Protein AF-A0A127SW06-F1 (afdb_monomer_lite)

Secondary structure (DSSP, 8-state):
--HHHHHHHHHHHHHHHHHHHHHHTTSTTHHHHHHHHHHHHHHHHHHHHHH---SEEE-SSSEEEETTEEEE--HHHHHHHHHHHHHHHHHH------------

Structure (mmCIF, N/CA/C/O backbone):
data_AF-A0A127SW06-F1
#
_entry.id   AF-A0A127SW06-F1
#
loop_
_atom_site.group_PDB
_atom_site.id
_atom_site.type_symbol
_atom_site.label_atom_id
_atom_site.label_alt_id
_atom_site.label_comp_id
_atom_site.label_asym_id
_atom_site.label_entity_id
_atom_site.label_seq_id
_atom_site.pdbx_PDB_ins_code
_atom_site.Cartn_x
_atom_site.Cartn_y
_atom_site.Cartn_z
_atom_site.occupancy
_atom_site.B_iso_or_equiv
_atom_site.auth_seq_id
_atom_site.auth_comp_id
_atom_site.auth_asym_id
_atom_site.auth_atom_id
_atom_site.pdbx_PDB_model_num
ATOM 1 N N . MET A 1 1 ? -8.250 -9.815 -0.269 1.00 84.06 1 MET A N 1
ATOM 2 C CA . MET A 1 1 ? -8.322 -9.035 0.997 1.00 84.06 1 MET A CA 1
ATOM 3 C C . MET A 1 1 ? -9.513 -8.067 0.996 1.00 84.06 1 MET A C 1
ATOM 5 O O . MET A 1 1 ? -9.824 -7.551 -0.070 1.00 84.06 1 MET A O 1
ATOM 9 N N . ASN A 1 2 ? -10.180 -7.818 2.137 1.00 90.88 2 ASN A N 1
ATOM 10 C CA . ASN A 1 2 ? -11.318 -6.877 2.211 1.00 90.88 2 ASN A CA 1
ATOM 11 C C . ASN A 1 2 ? -10.878 -5.398 2.155 1.00 90.88 2 ASN A C 1
ATOM 13 O O . ASN A 1 2 ? -9.733 -5.075 2.473 1.00 90.88 2 ASN A O 1
ATOM 17 N N . ASP A 1 3 ? -11.799 -4.501 1.795 1.00 92.69 3 ASP A N 1
ATOM 18 C CA . ASP A 1 3 ? -11.533 -3.064 1.640 1.00 92.69 3 ASP A CA 1
ATOM 19 C C . ASP A 1 3 ? -10.949 -2.390 2.885 1.00 92.69 3 ASP A C 1
ATOM 21 O O . ASP A 1 3 ? -10.091 -1.519 2.778 1.00 92.69 3 ASP A O 1
ATOM 25 N N . THR A 1 4 ? -11.426 -2.760 4.073 1.00 93.19 4 THR A N 1
ATOM 26 C CA . THR A 1 4 ? -10.976 -2.169 5.339 1.00 93.19 4 THR A CA 1
ATOM 27 C C . THR A 1 4 ? -9.500 -2.458 5.577 1.00 93.19 4 THR A C 1
ATOM 29 O O . THR A 1 4 ? -8.738 -1.563 5.939 1.00 93.19 4 THR A O 1
ATOM 32 N N . TYR A 1 5 ? -9.075 -3.698 5.341 1.00 93.69 5 TYR A N 1
ATOM 33 C CA . TYR A 1 5 ? -7.675 -4.083 5.454 1.00 93.69 5 TYR A CA 1
ATOM 34 C C . TYR A 1 5 ? -6.854 -3.509 4.306 1.00 93.69 5 TYR A C 1
ATOM 36 O O . TYR A 1 5 ? -5.793 -2.953 4.577 1.00 93.69 5 TYR A O 1
ATOM 44 N N . LYS A 1 6 ? -7.371 -3.501 3.067 1.00 94.81 6 LYS A N 1
ATOM 45 C CA . LYS A 1 6 ? -6.736 -2.805 1.933 1.00 94.81 6 LYS A CA 1
ATOM 46 C C . LYS A 1 6 ? -6.471 -1.324 2.255 1.00 94.81 6 LYS A C 1
ATOM 48 O O . LYS A 1 6 ? -5.365 -0.850 2.012 1.00 94.81 6 LYS A O 1
ATOM 53 N N . PHE A 1 7 ? -7.408 -0.626 2.901 1.00 95.00 7 PHE A N 1
ATOM 54 C CA . PHE A 1 7 ? -7.245 0.768 3.342 1.00 95.00 7 PHE A CA 1
ATOM 55 C C . PHE A 1 7 ? -6.102 0.961 4.356 1.00 95.00 7 PHE A C 1
ATOM 57 O O . PHE A 1 7 ? -5.470 2.016 4.392 1.00 95.00 7 PHE A O 1
ATOM 64 N N . ILE A 1 8 ? -5.803 -0.058 5.166 1.00 94.81 8 ILE A N 1
ATOM 65 C CA . ILE A 1 8 ? -4.669 -0.053 6.101 1.00 94.81 8 ILE A CA 1
ATOM 66 C C . ILE A 1 8 ? -3.362 -0.378 5.375 1.00 94.81 8 ILE A C 1
ATOM 68 O O . ILE A 1 8 ? -2.355 0.304 5.585 1.00 94.81 8 ILE A O 1
ATOM 72 N N . VAL A 1 9 ? -3.355 -1.428 4.550 1.00 96.56 9 VAL A N 1
ATOM 73 C CA . VAL A 1 9 ? -2.109 -2.025 4.048 1.00 96.56 9 VAL A CA 1
ATOM 74 C C . VAL A 1 9 ? -1.602 -1.404 2.758 1.00 96.56 9 VAL A C 1
ATOM 76 O O . VAL A 1 9 ? -0.389 -1.339 2.588 1.00 96.56 9 VAL A O 1
ATOM 79 N N . ILE A 1 10 ? -2.467 -0.874 1.887 1.00 96.44 10 ILE A N 1
ATOM 80 C CA . ILE A 1 10 ? -2.033 -0.200 0.653 1.00 96.44 10 ILE A CA 1
ATOM 81 C C . ILE A 1 10 ? -1.074 0.970 0.963 1.00 96.44 10 ILE A C 1
ATOM 83 O O . ILE A 1 10 ? 0.011 1.019 0.382 1.00 96.44 10 ILE A O 1
ATOM 87 N N . PRO A 1 11 ? -1.362 1.871 1.928 1.00 95.44 11 PRO A N 1
ATOM 88 C CA . PRO A 1 11 ? -0.410 2.908 2.336 1.00 95.44 11 PRO A CA 1
ATOM 89 C C . PRO A 1 11 ? 0.936 2.382 2.843 1.00 95.44 11 PRO A C 1
ATOM 91 O O . PRO A 1 11 ? 1.955 3.060 2.700 1.00 95.44 11 PRO A O 1
ATOM 94 N N . ILE A 1 1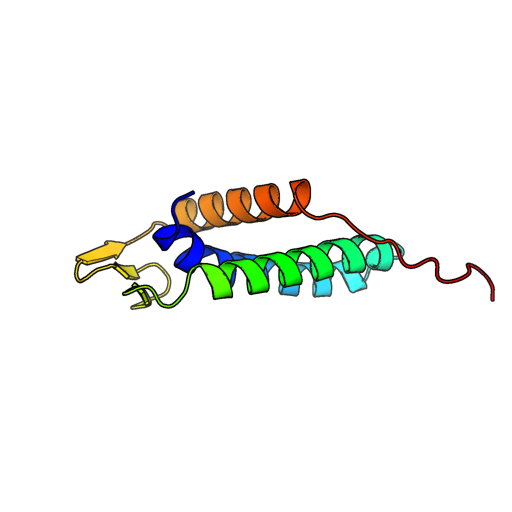2 ? 0.954 1.203 3.466 1.00 96.25 12 ILE A N 1
ATOM 95 C CA . ILE A 1 12 ? 2.184 0.568 3.951 1.00 96.25 12 ILE A CA 1
ATOM 96 C C . ILE A 1 12 ? 2.960 -0.010 2.765 1.00 96.25 12 ILE A C 1
ATOM 98 O O . ILE A 1 12 ? 4.147 0.278 2.626 1.00 96.25 12 ILE A O 1
ATOM 102 N N . ALA A 1 13 ? 2.281 -0.744 1.884 1.00 97.50 13 ALA A N 1
ATOM 103 C CA . ALA A 1 13 ? 2.840 -1.325 0.669 1.00 97.50 13 ALA A CA 1
ATOM 104 C C . ALA A 1 13 ? 3.485 -0.266 -0.230 1.00 97.50 13 ALA A C 1
ATOM 106 O O . ALA A 1 13 ? 4.644 -0.413 -0.607 1.00 97.50 13 ALA A O 1
ATOM 107 N N . MET A 1 14 ? 2.803 0.856 -0.481 1.00 97.56 14 MET A N 1
ATOM 108 C CA . MET A 1 14 ? 3.371 1.960 -1.263 1.00 97.56 14 MET A CA 1
ATOM 109 C C . MET A 1 14 ? 4.664 2.505 -0.644 1.00 97.56 14 MET A C 1
ATOM 111 O O . MET A 1 14 ? 5.619 2.776 -1.366 1.00 97.56 14 MET A O 1
ATOM 115 N N . LYS A 1 15 ? 4.735 2.638 0.688 1.00 96.44 15 LYS A N 1
ATOM 116 C CA . LYS A 1 15 ? 5.958 3.097 1.372 1.00 96.44 15 LYS A CA 1
ATOM 117 C C . LYS A 1 15 ? 7.102 2.095 1.251 1.00 96.44 15 LYS A C 1
ATOM 119 O O . LYS A 1 15 ? 8.244 2.519 1.093 1.00 96.44 15 LYS A O 1
ATOM 124 N N . VAL A 1 16 ? 6.801 0.798 1.330 1.00 95.69 16 VAL A N 1
ATOM 125 C CA . VAL A 1 16 ? 7.783 -0.273 1.108 1.00 95.69 16 VAL A CA 1
ATOM 126 C C . VAL A 1 16 ? 8.318 -0.194 -0.320 1.00 95.69 16 VAL A C 1
ATOM 128 O O . VAL A 1 16 ? 9.518 -0.044 -0.502 1.00 95.69 16 VAL A O 1
ATOM 131 N N . LEU A 1 17 ? 7.437 -0.141 -1.320 1.00 95.31 17 LEU A N 1
ATOM 132 C CA . LEU A 1 17 ? 7.830 -0.042 -2.727 1.00 95.31 17 LEU A CA 1
ATOM 133 C C . LEU A 1 17 ? 8.650 1.223 -3.033 1.00 95.31 17 LEU A C 1
ATOM 135 O O . LEU A 1 17 ? 9.640 1.164 -3.758 1.00 95.31 17 LEU A O 1
ATOM 139 N N . GLN A 1 18 ? 8.289 2.368 -2.447 1.00 94.31 18 GLN A N 1
ATOM 140 C CA . GLN A 1 18 ? 9.065 3.610 -2.567 1.00 94.31 18 GLN A CA 1
ATOM 141 C C . GLN A 1 18 ? 10.459 3.497 -1.944 1.00 94.31 18 GLN A C 1
ATOM 143 O O . GLN A 1 18 ? 11.412 4.086 -2.457 1.00 94.31 18 GLN A O 1
ATOM 148 N N . HIS A 1 19 ? 10.581 2.791 -0.820 1.00 93.06 19 HIS A N 1
ATOM 149 C CA . HIS A 1 19 ? 11.871 2.522 -0.199 1.00 93.06 19 HIS A CA 1
ATOM 150 C C . HIS A 1 19 ? 12.707 1.584 -1.076 1.00 93.06 19 HIS A C 1
ATOM 152 O O . HIS A 1 19 ? 13.858 1.898 -1.376 1.00 93.06 19 HIS A O 1
ATOM 158 N N . ASP A 1 20 ? 12.115 0.491 -1.550 1.00 90.31 20 ASP A N 1
ATOM 159 C CA . ASP A 1 20 ? 12.780 -0.494 -2.402 1.00 90.31 20 ASP A CA 1
ATOM 160 C C . ASP A 1 20 ? 13.275 0.138 -3.704 1.00 90.31 20 ASP A C 1
ATOM 162 O O . ASP A 1 20 ? 14.414 -0.084 -4.107 1.00 90.31 20 ASP A O 1
ATOM 166 N N . MET A 1 21 ? 12.486 1.030 -4.309 1.00 90.50 21 MET A N 1
ATOM 167 C CA . MET A 1 21 ? 12.901 1.792 -5.487 1.00 90.50 21 MET A CA 1
ATOM 168 C C . MET A 1 21 ? 14.195 2.583 -5.245 1.00 90.50 21 MET A C 1
ATOM 170 O O . MET A 1 21 ? 15.079 2.574 -6.098 1.00 90.50 21 MET A O 1
ATOM 174 N N . LYS A 1 22 ? 14.352 3.223 -4.077 1.00 88.88 22 LYS A N 1
ATOM 175 C CA . LYS A 1 22 ? 15.588 3.951 -3.727 1.00 88.88 22 LYS A CA 1
ATOM 176 C C . LYS A 1 22 ? 16.788 3.017 -3.596 1.00 88.88 22 LYS A C 1
ATOM 178 O O . LYS A 1 22 ? 17.891 3.390 -3.979 1.00 88.88 22 LYS A O 1
ATOM 183 N N . VAL A 1 23 ? 16.583 1.808 -3.079 1.00 87.44 23 VAL A N 1
ATOM 184 C CA . VAL A 1 23 ? 17.641 0.789 -2.987 1.00 87.44 23 VAL A CA 1
ATOM 185 C C . VAL A 1 23 ? 18.032 0.302 -4.389 1.00 87.44 23 VAL A C 1
ATOM 187 O O . VAL A 1 23 ? 19.219 0.223 -4.719 1.00 87.44 23 VAL A O 1
ATOM 190 N N . PHE A 1 24 ? 17.038 0.047 -5.245 1.00 84.19 24 PHE A N 1
ATOM 191 C CA . PHE A 1 24 ? 17.231 -0.472 -6.599 1.00 84.19 24 PHE A CA 1
ATOM 192 C C . PHE A 1 24 ? 17.884 0.515 -7.567 1.00 84.19 24 PHE A C 1
ATOM 194 O O . PHE A 1 24 ? 18.503 0.064 -8.526 1.00 84.19 24 PHE A O 1
ATOM 201 N N . GLN A 1 25 ? 17.827 1.826 -7.311 1.00 83.75 25 GLN A N 1
ATOM 202 C CA . GLN A 1 25 ? 18.505 2.851 -8.123 1.00 83.75 25 GLN A CA 1
ATOM 203 C C . GLN A 1 25 ? 20.019 2.622 -8.272 1.00 83.75 25 GLN A C 1
ATOM 205 O O . GLN A 1 25 ? 20.618 3.101 -9.231 1.00 83.75 25 GLN A O 1
ATOM 210 N N . SER A 1 26 ? 20.639 1.867 -7.362 1.00 85.00 26 SER A N 1
ATOM 211 C CA . SER A 1 26 ? 22.054 1.489 -7.453 1.00 85.00 26 SER A CA 1
ATOM 212 C C . SER A 1 26 ? 22.357 0.422 -8.520 1.00 85.00 26 SER A C 1
ATOM 214 O O . SER A 1 26 ? 23.516 0.242 -8.899 1.00 85.00 26 SER A O 1
ATOM 216 N N . PHE A 1 27 ? 21.349 -0.288 -9.039 1.00 84.12 27 PHE A N 1
ATOM 217 C CA . PHE A 1 27 ? 21.541 -1.377 -9.996 1.00 84.12 27 PHE A CA 1
ATOM 218 C C . PHE A 1 27 ? 21.457 -0.911 -11.446 1.00 84.12 27 PHE A C 1
ATOM 220 O O . PHE A 1 27 ? 20.605 -0.116 -11.817 1.00 84.12 27 PHE A O 1
ATOM 227 N N . LYS A 1 28 ? 22.275 -1.497 -12.329 1.00 79.62 28 LYS A N 1
ATOM 228 C CA . LYS A 1 28 ? 22.269 -1.177 -13.772 1.00 79.62 28 LYS A CA 1
ATOM 229 C C . LYS A 1 28 ? 20.912 -1.417 -14.451 1.00 79.62 28 LYS A C 1
ATOM 231 O O . LYS A 1 28 ? 20.608 -0.790 -15.459 1.00 79.62 28 LYS A O 1
ATOM 236 N N . THR A 1 29 ? 20.097 -2.309 -13.896 1.00 78.75 29 THR A N 1
ATOM 237 C CA . THR A 1 29 ? 18.779 -2.708 -14.409 1.00 78.75 29 THR A CA 1
ATOM 238 C C . THR A 1 29 ? 17.621 -1.943 -13.767 1.00 78.75 29 THR A C 1
ATOM 240 O O . THR A 1 29 ? 16.466 -2.255 -14.056 1.00 78.75 29 THR A O 1
ATOM 243 N N . TYR A 1 30 ? 17.891 -0.934 -12.924 1.00 83.12 30 TYR A N 1
ATOM 244 C CA . TYR A 1 30 ? 16.866 -0.245 -12.130 1.00 83.12 30 TYR A CA 1
ATOM 245 C C . TYR A 1 30 ? 15.685 0.261 -12.966 1.00 83.12 30 TYR A C 1
ATOM 247 O O . TYR A 1 30 ? 14.550 0.194 -12.514 1.00 83.12 30 TYR A O 1
ATOM 255 N N . ARG A 1 31 ? 15.936 0.703 -14.206 1.00 79.06 31 ARG A N 1
ATOM 256 C CA . ARG A 1 31 ? 14.916 1.255 -15.113 1.00 79.06 31 ARG A CA 1
ATOM 257 C C . ARG A 1 31 ? 13.793 0.269 -15.444 1.00 79.06 31 ARG A C 1
ATOM 259 O O . ARG A 1 31 ? 12.657 0.688 -15.632 1.00 79.06 31 ARG A O 1
ATOM 266 N N . ILE A 1 32 ? 14.102 -1.029 -15.503 1.00 75.88 32 ILE A N 1
ATOM 267 C CA . ILE A 1 32 ? 13.107 -2.082 -15.766 1.00 75.88 32 ILE A CA 1
ATOM 268 C C . ILE A 1 32 ? 12.143 -2.176 -14.576 1.00 75.88 32 ILE A C 1
ATOM 270 O O . ILE A 1 32 ? 10.927 -2.202 -14.750 1.00 75.88 32 ILE A O 1
ATOM 274 N N . TYR A 1 33 ? 12.693 -2.158 -13.362 1.00 82.38 33 TYR A N 1
ATOM 275 C CA . TYR A 1 33 ? 11.927 -2.235 -12.119 1.00 82.38 33 TYR A CA 1
ATOM 276 C C . TYR A 1 33 ? 11.216 -0.923 -11.780 1.00 82.38 33 TYR A C 1
ATOM 278 O O . TYR A 1 33 ? 10.142 -0.947 -11.190 1.00 82.38 33 TYR A O 1
ATOM 286 N N . GLU A 1 34 ? 11.782 0.216 -12.179 1.00 88.44 34 GLU A N 1
ATOM 287 C CA . GLU A 1 34 ? 11.206 1.543 -11.969 1.00 88.44 34 GLU A CA 1
ATOM 288 C C . GLU A 1 34 ? 9.831 1.663 -12.631 1.00 88.44 34 GLU A C 1
ATOM 290 O O . GLU A 1 34 ? 8.893 2.125 -11.984 1.00 88.44 34 GLU A O 1
ATOM 295 N N . SER A 1 35 ? 9.679 1.208 -13.883 1.00 87.00 35 SER A N 1
ATOM 296 C CA . SER A 1 35 ? 8.377 1.250 -14.566 1.00 87.00 35 SER A CA 1
ATOM 297 C C . SER A 1 35 ? 7.343 0.382 -13.845 1.00 87.00 35 SER A C 1
ATOM 299 O O . SER A 1 35 ? 6.262 0.862 -13.511 1.00 87.00 35 SER A O 1
ATOM 301 N N . LEU A 1 36 ? 7.705 -0.862 -13.507 1.00 88.75 36 LEU A N 1
ATOM 302 C CA . LEU A 1 36 ? 6.827 -1.781 -12.778 1.00 88.75 36 LEU A CA 1
ATOM 303 C C . LEU A 1 36 ? 6.397 -1.203 -11.423 1.00 88.75 36 LEU A C 1
ATOM 305 O O . LEU A 1 36 ? 5.203 -1.156 -11.128 1.00 88.75 36 LEU A O 1
ATOM 309 N N . ILE A 1 37 ? 7.345 -0.738 -10.606 1.00 92.38 37 ILE A N 1
ATOM 310 C CA . ILE A 1 37 ? 7.059 -0.185 -9.277 1.00 92.38 37 ILE A CA 1
ATOM 311 C C . ILE A 1 37 ? 6.177 1.063 -9.387 1.00 92.38 37 ILE A C 1
ATOM 313 O O . ILE A 1 37 ? 5.205 1.181 -8.641 1.00 92.38 37 ILE A O 1
ATOM 317 N N . ASN A 1 38 ? 6.467 1.970 -10.323 1.00 92.19 38 ASN A N 1
ATOM 318 C CA . ASN A 1 38 ? 5.675 3.185 -10.503 1.00 92.19 38 ASN A CA 1
ATOM 319 C C . ASN A 1 38 ? 4.247 2.878 -10.961 1.00 92.19 38 ASN A C 1
ATOM 321 O O . ASN A 1 38 ? 3.306 3.416 -10.377 1.00 92.19 38 ASN A O 1
ATOM 325 N N . SER A 1 39 ? 4.068 1.987 -11.939 1.00 92.31 39 SER A N 1
ATOM 326 C CA . SER A 1 39 ? 2.735 1.558 -12.381 1.00 92.31 39 SER A CA 1
ATOM 327 C C . SER A 1 39 ? 1.964 0.868 -11.253 1.00 92.31 39 SER A C 1
ATOM 329 O O . SER A 1 39 ? 0.779 1.126 -11.058 1.00 92.31 39 SER A O 1
ATOM 331 N N . THR A 1 40 ? 2.655 0.069 -10.439 1.00 94.62 40 THR A N 1
ATOM 332 C CA . THR A 1 40 ? 2.072 -0.598 -9.267 1.00 94.62 40 THR A CA 1
ATOM 333 C C . THR A 1 40 ? 1.604 0.403 -8.218 1.00 94.62 40 THR A C 1
ATOM 335 O O . THR A 1 40 ? 0.474 0.315 -7.740 1.00 94.62 40 THR A O 1
ATOM 338 N N . ILE A 1 41 ? 2.439 1.386 -7.873 1.00 95.94 41 ILE A N 1
ATOM 339 C CA . ILE A 1 41 ? 2.070 2.449 -6.930 1.00 95.94 41 ILE A CA 1
ATOM 340 C C . ILE A 1 41 ? 0.894 3.264 -7.477 1.00 95.94 41 ILE A C 1
ATOM 342 O O . ILE A 1 41 ? -0.017 3.584 -6.716 1.00 95.94 41 ILE A O 1
ATOM 346 N N . ALA A 1 42 ? 0.886 3.582 -8.773 1.00 94.88 42 ALA A N 1
ATOM 347 C CA . ALA A 1 42 ? -0.211 4.316 -9.395 1.00 94.88 42 ALA A CA 1
ATOM 348 C C . ALA A 1 42 ? -1.535 3.542 -9.295 1.00 94.88 42 ALA A C 1
ATOM 350 O O . ALA A 1 42 ? -2.554 4.124 -8.919 1.00 94.88 42 ALA A O 1
ATOM 351 N N . GLU A 1 43 ? -1.525 2.231 -9.5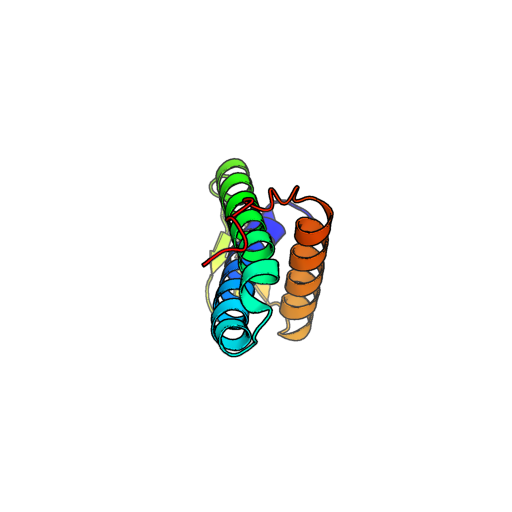48 1.00 95.19 43 GLU A N 1
ATOM 352 C CA . GLU A 1 43 ? -2.724 1.399 -9.408 1.00 95.19 43 GLU A CA 1
ATOM 353 C C . GLU A 1 43 ? -3.191 1.302 -7.955 1.00 95.19 43 GLU A C 1
ATOM 355 O O . GLU A 1 43 ? -4.369 1.513 -7.671 1.00 95.19 43 GLU A O 1
ATOM 360 N N . MET A 1 44 ? -2.262 1.108 -7.015 1.00 96.25 44 MET A N 1
ATOM 361 C CA . MET A 1 44 ? -2.555 1.141 -5.580 1.00 96.25 44 MET A CA 1
ATOM 362 C C . MET A 1 44 ? -3.195 2.467 -5.146 1.00 96.25 44 MET A C 1
ATOM 364 O O . MET A 1 44 ? -4.128 2.467 -4.342 1.00 96.25 44 MET A O 1
ATOM 368 N N . GLN A 1 45 ? -2.725 3.603 -5.668 1.00 95.19 45 GLN A N 1
ATOM 369 C CA . GLN A 1 45 ? -3.310 4.918 -5.385 1.00 95.19 45 GLN A CA 1
ATOM 370 C C . GLN A 1 45 ? -4.723 5.052 -5.959 1.00 95.19 45 GLN A C 1
ATOM 372 O O . GLN A 1 45 ? -5.624 5.520 -5.254 1.00 95.19 45 GLN A O 1
ATOM 377 N N . ARG A 1 46 ? -4.932 4.621 -7.212 1.00 94.56 46 ARG A N 1
ATOM 378 C CA . ARG A 1 46 ? -6.254 4.604 -7.856 1.00 94.56 46 ARG A CA 1
ATOM 379 C C . ARG A 1 46 ? -7.235 3.766 -7.046 1.00 94.56 46 ARG A C 1
ATOM 381 O O . ARG A 1 46 ? -8.301 4.263 -6.689 1.00 94.56 46 ARG A O 1
ATOM 388 N N . ASP A 1 47 ? -6.875 2.546 -6.686 1.00 94.12 47 ASP A N 1
ATOM 389 C CA . ASP A 1 47 ? -7.756 1.672 -5.916 1.00 94.12 47 ASP A CA 1
ATOM 390 C C . ASP A 1 47 ? -7.997 2.177 -4.494 1.00 94.12 47 ASP A C 1
ATOM 392 O O . ASP A 1 47 ? -9.140 2.167 -4.035 1.00 94.12 47 ASP A O 1
ATOM 396 N N . LEU A 1 48 ? -6.983 2.726 -3.820 1.00 94.31 48 LEU A N 1
ATOM 397 C CA . LEU A 1 48 ? -7.181 3.361 -2.516 1.00 94.31 48 LEU A CA 1
ATOM 398 C C . LEU A 1 48 ? -8.197 4.512 -2.590 1.00 94.31 48 LEU A C 1
ATOM 400 O O . LEU A 1 48 ? -9.021 4.659 -1.688 1.00 94.31 48 LEU A O 1
ATOM 404 N N . SER A 1 49 ? -8.177 5.300 -3.670 1.00 92.88 49 SER A N 1
ATOM 405 C CA . SER A 1 49 ? -9.171 6.360 -3.888 1.00 92.88 49 SER A CA 1
ATOM 406 C C . SER A 1 49 ? -10.585 5.819 -4.129 1.00 92.88 49 SER A C 1
ATOM 408 O O . SER A 1 49 ? -11.543 6.404 -3.623 1.00 92.88 49 SER A O 1
ATOM 410 N N . LYS A 1 50 ? -10.726 4.676 -4.820 1.00 93.31 50 LYS A N 1
ATOM 411 C CA . LYS A 1 50 ? -12.021 4.011 -5.061 1.00 93.31 50 LYS A CA 1
ATOM 412 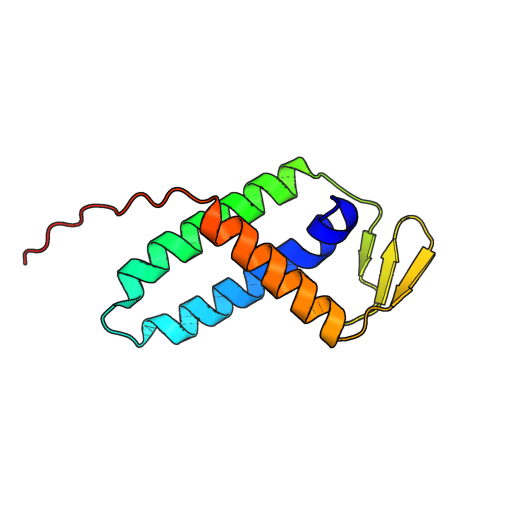C C . LYS A 1 50 ? -12.603 3.399 -3.787 1.00 93.31 50 LYS A C 1
ATOM 414 O O . LYS A 1 50 ? -13.812 3.448 -3.589 1.00 93.31 50 LYS A O 1
ATOM 419 N N . ILE A 1 51 ? -11.751 2.850 -2.914 1.00 90.44 51 ILE A N 1
ATOM 420 C CA . ILE A 1 51 ? -12.149 2.312 -1.599 1.00 90.44 51 ILE A CA 1
ATOM 421 C C . ILE A 1 51 ? -12.842 3.397 -0.753 1.00 90.44 51 ILE A C 1
ATOM 423 O O . ILE A 1 51 ? -13.723 3.088 0.060 1.00 90.44 51 ILE A O 1
ATOM 427 N N . GLY A 1 52 ? -12.466 4.662 -0.966 1.00 80.69 52 GLY A N 1
ATOM 428 C CA . GLY A 1 52 ? -13.024 5.816 -0.276 1.00 80.69 52 GLY A CA 1
ATOM 429 C C . GLY A 1 52 ? -12.616 5.879 1.195 1.00 80.69 52 GLY A C 1
ATOM 430 O O . GLY A 1 52 ? -11.842 5.065 1.703 1.00 80.69 52 GLY A O 1
ATOM 431 N N . TYR A 1 53 ? -13.138 6.877 1.908 1.00 81.19 53 TYR A N 1
ATOM 432 C CA . TYR A 1 53 ? -12.892 6.998 3.341 1.00 81.19 53 TYR A CA 1
ATOM 433 C C . TYR A 1 53 ? -13.523 5.821 4.093 1.00 81.19 53 TYR A C 1
ATOM 435 O O . TYR A 1 53 ? -14.739 5.618 4.058 1.00 81.19 53 TYR A O 1
ATOM 443 N N . LYS A 1 54 ? -12.704 5.071 4.830 1.00 83.94 54 LYS A N 1
ATOM 444 C CA . LYS A 1 54 ? -13.179 4.104 5.824 1.00 83.94 54 LYS A CA 1
ATOM 445 C C . LYS A 1 54 ? -13.081 4.722 7.215 1.00 83.94 54 LYS A C 1
ATOM 447 O O . LYS A 1 54 ? -12.187 5.524 7.477 1.00 83.94 54 LYS A O 1
ATOM 452 N N . LYS A 1 55 ? -13.954 4.295 8.138 1.00 85.62 55 LYS A N 1
ATOM 453 C CA . LYS A 1 55 ? -13.869 4.614 9.579 1.00 85.62 55 LYS A CA 1
ATOM 454 C C . LYS A 1 55 ? -12.691 3.870 10.230 1.00 85.62 55 LYS A C 1
ATOM 456 O O . LYS A 1 55 ? -12.869 3.084 11.157 1.00 85.62 55 LYS A O 1
ATOM 461 N N . VAL A 1 56 ? -11.495 4.081 9.692 1.00 91.00 56 VAL A N 1
ATOM 462 C CA . VAL A 1 56 ? -10.235 3.484 10.118 1.00 91.00 56 VAL A CA 1
ATOM 463 C C . VAL A 1 56 ? -9.317 4.614 10.555 1.00 91.00 56 VAL A C 1
ATOM 465 O O . VAL A 1 56 ? -8.974 5.494 9.766 1.00 91.00 56 VAL A O 1
ATOM 468 N N . LYS A 1 57 ? -8.894 4.585 11.815 1.00 91.88 57 LYS A N 1
ATOM 469 C CA . LYS A 1 57 ? -7.941 5.542 12.380 1.00 91.88 57 LYS A CA 1
ATOM 470 C C . LYS A 1 57 ? -6.737 4.790 12.916 1.00 91.88 57 LYS A C 1
ATOM 472 O O . LYS A 1 57 ? -6.872 3.883 13.731 1.00 91.88 57 LYS A O 1
ATOM 477 N N . ARG A 1 58 ? -5.538 5.183 12.492 1.00 93.44 58 ARG A N 1
ATOM 478 C CA . ARG A 1 58 ? -4.305 4.659 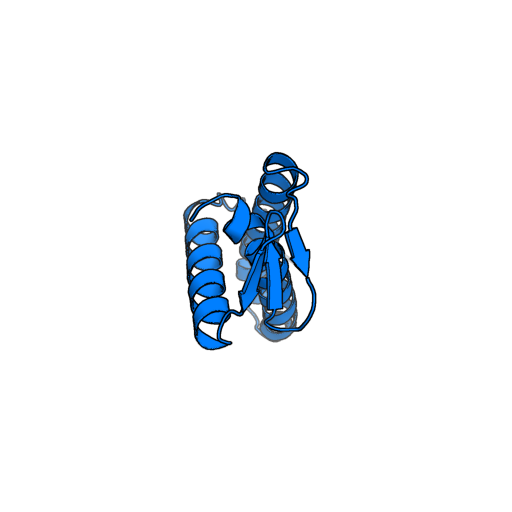13.082 1.00 93.44 58 ARG A CA 1
ATOM 479 C C . ARG A 1 58 ? -4.099 5.278 14.464 1.00 93.44 58 ARG A C 1
ATOM 481 O O . ARG A 1 58 ? -4.066 6.499 14.583 1.00 93.44 58 ARG A O 1
ATOM 488 N N . VAL A 1 59 ? -3.946 4.438 15.484 1.00 95.56 59 VAL A N 1
ATOM 489 C CA . VAL A 1 59 ? -3.710 4.862 16.875 1.00 95.56 59 VAL A CA 1
ATOM 490 C C . VAL A 1 59 ? -2.231 4.735 17.234 1.00 95.56 59 VAL A C 1
ATOM 492 O O . VAL A 1 59 ? -1.673 5.613 17.884 1.00 95.56 59 VAL A O 1
ATOM 495 N N . SER A 1 60 ? -1.564 3.674 16.775 1.00 94.00 60 SER A N 1
ATOM 496 C CA . SER A 1 60 ? -0.120 3.485 16.954 1.00 94.00 60 SER A CA 1
ATOM 497 C C . SER A 1 60 ? 0.494 2.734 15.765 1.00 94.00 60 SER A C 1
ATOM 499 O O . SER A 1 60 ? -0.125 2.597 14.707 1.00 94.00 60 SER A O 1
ATOM 501 N N . LYS A 1 61 ? 1.737 2.249 15.894 1.00 91.69 61 LYS A N 1
ATOM 502 C CA . LYS A 1 61 ? 2.402 1.493 14.822 1.00 91.69 61 LYS A CA 1
ATOM 503 C C . LYS A 1 61 ? 1.598 0.260 14.392 1.00 91.69 61 LYS A C 1
ATOM 505 O O . LYS A 1 61 ? 1.490 0.032 13.188 1.00 91.69 61 LYS A O 1
ATOM 510 N N . THR A 1 62 ? 1.030 -0.453 15.360 1.00 94.88 62 THR A N 1
ATOM 511 C CA . THR A 1 62 ? 0.318 -1.731 15.215 1.00 94.88 62 THR A CA 1
ATOM 512 C C . THR A 1 62 ? -1.166 -1.659 15.576 1.00 94.88 62 THR A C 1
ATOM 514 O O . THR A 1 62 ? -1.908 -2.583 15.260 1.00 94.88 62 THR A O 1
ATOM 517 N N . LYS A 1 63 ? -1.614 -0.569 16.215 1.00 96.44 63 LYS A N 1
ATOM 518 C CA . LYS A 1 63 ? -2.992 -0.408 16.696 1.00 96.44 63 LYS A CA 1
ATOM 519 C C . LYS A 1 63 ? -3.810 0.502 15.793 1.00 96.44 63 LYS A C 1
ATOM 521 O O . LYS A 1 63 ? -3.380 1.615 15.467 1.00 96.44 63 LYS A O 1
ATOM 526 N N . TYR A 1 64 ? -5.013 0.054 15.467 1.00 96.06 64 TYR A N 1
ATOM 527 C CA . TYR A 1 64 ? -5.983 0.758 14.639 1.00 96.06 64 TYR A CA 1
ATOM 528 C C . TYR A 1 64 ? -7.348 0.734 15.317 1.00 96.06 64 TYR A C 1
ATOM 530 O O . TYR A 1 64 ? -7.711 -0.242 15.961 1.00 96.06 64 TYR A O 1
ATOM 538 N N . GLN A 1 65 ? -8.107 1.808 15.152 1.00 95.94 65 GLN A N 1
ATOM 539 C CA . GLN A 1 65 ? -9.526 1.829 15.455 1.00 95.94 65 GLN A CA 1
ATOM 540 C C . GLN A 1 65 ? -10.286 1.609 14.148 1.00 95.94 65 GLN A C 1
ATOM 542 O O . GLN A 1 65 ? -10.111 2.389 13.211 1.00 95.94 65 GLN A O 1
ATOM 547 N N . ILE A 1 66 ? -11.093 0.557 14.072 1.00 94.19 66 ILE A N 1
ATOM 548 C CA . ILE A 1 66 ? -11.819 0.127 12.877 1.00 94.19 66 ILE A CA 1
ATOM 549 C C . ILE A 1 66 ? -13.301 0.064 13.231 1.00 94.19 66 ILE A C 1
ATOM 551 O O . ILE A 1 66 ? -13.700 -0.731 14.070 1.00 94.19 66 ILE A O 1
ATOM 555 N N . ASN A 1 67 ? -14.121 0.914 12.612 1.00 90.62 67 ASN A N 1
ATOM 556 C CA . ASN A 1 67 ? -15.565 1.004 12.881 1.00 90.62 67 ASN A CA 1
ATOM 557 C C . ASN A 1 67 ? -15.935 1.241 14.361 1.00 90.62 67 ASN A C 1
ATOM 559 O O . ASN A 1 67 ? -17.059 0.971 14.762 1.00 90.62 67 ASN A O 1
ATOM 563 N N . GLY A 1 68 ? -15.015 1.804 15.148 1.00 90.19 68 GLY A N 1
ATOM 564 C CA . GLY A 1 68 ? -15.188 2.039 16.584 1.00 90.19 68 GLY A CA 1
ATOM 565 C C . GLY A 1 68 ? -14.387 1.071 17.453 1.00 90.19 68 GLY A C 1
ATOM 566 O O . GLY A 1 68 ? -13.942 1.480 18.525 1.00 90.19 68 GLY A O 1
ATOM 567 N N . ASP A 1 69 ? -14.092 -0.125 16.945 1.00 94.12 69 ASP A N 1
ATOM 568 C CA . ASP A 1 69 ? -13.399 -1.180 17.680 1.00 94.12 69 ASP A CA 1
ATOM 569 C C . ASP A 1 69 ? -11.881 -1.040 17.597 1.00 94.12 69 ASP A C 1
ATOM 571 O O . ASP A 1 69 ? -11.315 -0.702 16.555 1.00 94.12 69 ASP A O 1
ATOM 575 N N . MET A 1 70 ? -11.202 -1.320 18.707 1.00 96.56 70 MET A N 1
ATOM 576 C CA . MET A 1 70 ? -9.745 -1.331 18.761 1.00 96.56 70 MET A CA 1
ATOM 577 C C . MET A 1 70 ? -9.207 -2.679 18.290 1.00 96.56 70 MET A C 1
ATOM 579 O O . MET A 1 70 ? -9.480 -3.712 18.892 1.00 96.56 70 MET A O 1
ATOM 583 N N . VAL A 1 71 ? -8.388 -2.646 17.243 1.00 96.62 71 VAL A N 1
ATOM 584 C CA . VAL A 1 71 ? -7.721 -3.812 16.662 1.00 96.62 71 VAL A CA 1
ATOM 585 C C . VAL A 1 71 ? -6.212 -3.613 16.750 1.00 96.62 71 VAL A C 1
ATOM 587 O O . VAL A 1 71 ? -5.671 -2.592 16.314 1.00 96.62 71 VAL A O 1
ATOM 590 N N . GLU A 1 72 ? -5.517 -4.589 17.323 1.00 97.44 72 GLU A N 1
ATOM 591 C CA . GLU A 1 72 ? -4.058 -4.645 17.357 1.00 97.44 72 GLU A CA 1
ATOM 592 C C . GLU A 1 72 ? -3.575 -5.759 16.436 1.00 97.44 72 GLU A C 1
ATOM 594 O O . GLU A 1 72 ? -3.956 -6.912 16.603 1.00 97.44 72 GLU A O 1
ATOM 599 N N . PHE A 1 73 ? -2.725 -5.403 15.476 1.00 96.62 73 PHE A N 1
ATOM 600 C CA . PHE A 1 73 ? -2.044 -6.369 14.624 1.00 96.62 73 PHE A CA 1
ATOM 601 C C . PHE A 1 73 ? -0.641 -6.622 15.155 1.00 96.62 73 PHE A C 1
ATOM 603 O O . PHE A 1 73 ? 0.101 -5.689 15.468 1.00 96.62 73 PHE A O 1
ATOM 610 N N . SER A 1 74 ? -0.205 -7.868 15.157 1.00 97.19 74 SER A N 1
ATOM 611 C CA . SER A 1 74 ? 1.208 -8.172 15.297 1.00 97.19 74 SER A CA 1
ATOM 612 C C . SER A 1 74 ? 2.009 -7.585 14.118 1.00 97.19 74 SER A C 1
ATOM 614 O O . SER A 1 74 ? 1.511 -7.454 12.991 1.00 97.19 74 SER A O 1
ATOM 616 N N . PRO A 1 75 ? 3.302 -7.275 14.320 1.00 96.06 75 PRO A N 1
ATOM 617 C CA . PRO A 1 75 ? 4.180 -6.895 13.216 1.00 96.06 75 PRO A CA 1
ATOM 618 C C . PRO A 1 75 ? 4.251 -7.953 12.107 1.00 96.06 75 PRO A C 1
ATOM 620 O O . PRO A 1 75 ? 4.476 -7.613 10.948 1.00 96.06 75 PRO A O 1
ATOM 623 N N . TYR A 1 76 ? 4.084 -9.234 12.452 1.00 96.94 76 TYR A N 1
ATOM 624 C CA . TYR A 1 76 ? 4.076 -10.325 11.483 1.00 96.94 76 TYR A CA 1
ATOM 625 C C . TYR A 1 76 ? 2.844 -10.265 10.576 1.00 96.94 76 TYR A C 1
ATOM 627 O O . TYR A 1 76 ? 3.009 -10.306 9.360 1.00 96.94 76 TYR A O 1
ATOM 635 N N . GLU A 1 77 ? 1.647 -10.074 11.132 1.00 97.00 77 GLU A N 1
ATOM 636 C CA . GLU A 1 77 ? 0.408 -9.959 10.349 1.00 97.00 77 GLU A CA 1
ATOM 637 C C . GLU A 1 77 ? 0.461 -8.778 9.381 1.00 97.00 77 GLU A C 1
ATOM 639 O O . GLU A 1 77 ? 0.171 -8.940 8.197 1.00 97.00 77 GLU A O 1
ATOM 644 N N . LEU A 1 78 ? 0.916 -7.605 9.840 1.00 96.38 78 LEU A N 1
ATOM 645 C CA . LEU A 1 78 ? 1.076 -6.444 8.958 1.00 96.38 78 LEU A CA 1
ATOM 646 C C . LEU A 1 78 ? 2.045 -6.732 7.810 1.00 96.38 78 LEU A C 1
ATOM 648 O O . LEU A 1 78 ? 1.774 -6.342 6.675 1.00 96.38 78 LEU A O 1
ATOM 652 N N . ARG A 1 79 ? 3.157 -7.429 8.075 1.00 96.75 79 ARG A N 1
ATOM 653 C CA . ARG A 1 79 ? 4.111 -7.825 7.028 1.00 96.75 79 ARG A CA 1
ATOM 654 C C . ARG A 1 79 ? 3.514 -8.825 6.046 1.00 96.75 79 ARG A C 1
ATOM 656 O O . ARG A 1 79 ? 3.728 -8.655 4.849 1.00 96.75 79 ARG A O 1
ATOM 663 N N . GLN A 1 80 ? 2.781 -9.829 6.523 1.00 97.69 80 GLN A N 1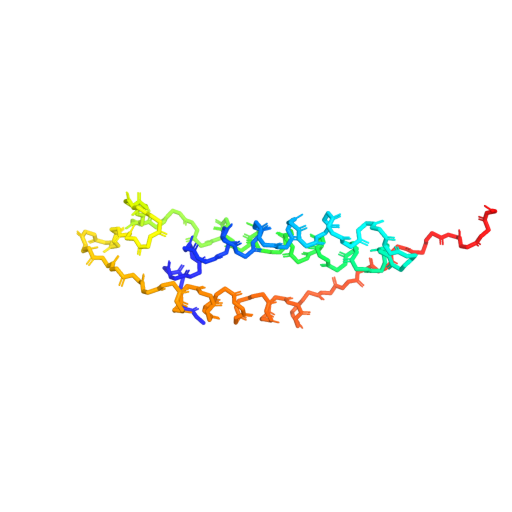
ATOM 664 C CA . GLN A 1 80 ? 2.140 -10.822 5.658 1.00 97.69 80 GLN A CA 1
ATOM 665 C C . GLN A 1 80 ? 1.115 -10.157 4.743 1.00 97.69 80 GLN A C 1
ATOM 667 O O . GLN A 1 80 ? 1.238 -10.263 3.528 1.00 97.69 80 GLN A O 1
ATOM 672 N N . MET A 1 81 ? 0.204 -9.359 5.304 1.00 97.19 81 MET A N 1
ATOM 673 C CA . MET A 1 81 ? -0.795 -8.639 4.511 1.00 97.19 81 MET A CA 1
ATOM 674 C C . MET A 1 81 ? -0.157 -7.649 3.525 1.00 97.19 81 MET A C 1
ATOM 676 O O . MET A 1 81 ? -0.617 -7.510 2.395 1.00 97.19 81 MET A O 1
ATOM 680 N N . THR A 1 82 ? 0.925 -6.972 3.928 1.00 97.25 82 THR A N 1
ATOM 681 C CA . THR A 1 82 ? 1.670 -6.075 3.028 1.00 97.25 82 THR A CA 1
ATOM 682 C C . THR A 1 82 ? 2.338 -6.855 1.892 1.00 97.25 82 THR A C 1
ATOM 684 O O . THR A 1 82 ? 2.329 -6.414 0.749 1.00 97.25 82 THR A O 1
ATOM 687 N N . SER A 1 83 ? 2.904 -8.026 2.178 1.00 96.69 83 SER A N 1
ATOM 688 C CA . SER A 1 83 ? 3.553 -8.860 1.157 1.00 96.69 83 SER A CA 1
ATOM 689 C C . SER A 1 83 ? 2.531 -9.440 0.181 1.00 96.69 83 SER A C 1
ATOM 691 O O . SER A 1 83 ? 2.765 -9.452 -1.026 1.00 96.69 83 SER A O 1
ATOM 693 N N . GLU A 1 84 ? 1.384 -9.882 0.698 1.00 96.56 84 GLU A N 1
ATOM 694 C CA . GLU A 1 84 ? 0.263 -10.383 -0.095 1.00 96.56 84 GLU A CA 1
ATOM 695 C C . GLU A 1 84 ? -0.266 -9.300 -1.039 1.00 96.56 84 GLU A C 1
ATOM 697 O O . GLU A 1 84 ? -0.363 -9.545 -2.240 1.00 96.56 84 GLU A O 1
ATOM 702 N N . ILE A 1 85 ? -0.519 -8.084 -0.534 1.00 96.25 85 ILE A N 1
ATOM 703 C CA . ILE A 1 85 ? -1.053 -7.005 -1.371 1.00 96.25 85 ILE A CA 1
ATOM 704 C C . ILE A 1 85 ? -0.032 -6.542 -2.416 1.00 96.25 85 ILE A C 1
ATOM 706 O O . ILE A 1 85 ? -0.401 -6.302 -3.557 1.00 96.25 85 ILE A O 1
ATOM 710 N N . VAL A 1 86 ? 1.263 -6.469 -2.088 1.00 95.81 86 VAL A N 1
ATOM 711 C CA . VAL A 1 86 ? 2.294 -6.141 -3.091 1.00 95.81 86 VAL A CA 1
ATOM 712 C C . VAL A 1 86 ? 2.310 -7.182 -4.209 1.00 95.81 86 VAL A C 1
ATOM 714 O O . VAL A 1 86 ? 2.330 -6.815 -5.382 1.00 95.81 86 VAL A O 1
ATOM 717 N N . ARG A 1 87 ? 2.253 -8.473 -3.859 1.00 94.38 87 ARG A N 1
ATOM 718 C CA . ARG A 1 87 ? 2.209 -9.560 -4.843 1.00 94.38 87 ARG A CA 1
ATOM 719 C C . ARG A 1 87 ? 0.952 -9.485 -5.713 1.00 94.38 87 ARG A C 1
ATOM 721 O O . ARG A 1 87 ? 1.074 -9.622 -6.925 1.00 94.38 87 ARG A O 1
ATOM 728 N N . GLU A 1 88 ? -0.219 -9.251 -5.117 1.00 94.31 88 GLU A N 1
ATOM 729 C CA . GLU A 1 88 ? -1.494 -9.090 -5.841 1.00 94.31 88 GLU A CA 1
ATOM 730 C C . GLU A 1 88 ? -1.363 -8.020 -6.933 1.00 94.31 88 GLU A C 1
ATOM 732 O O . GLU A 1 88 ? -1.649 -8.297 -8.096 1.00 94.31 88 GLU A O 1
ATOM 737 N N . TYR A 1 89 ? -0.840 -6.839 -6.588 1.00 94.75 89 TYR A N 1
ATOM 738 C CA . TYR A 1 89 ? -0.702 -5.744 -7.550 1.00 94.75 89 TYR A CA 1
ATOM 739 C C . TYR A 1 89 ? 0.405 -5.975 -8.586 1.00 94.75 89 TYR A C 1
ATOM 741 O O . TYR A 1 89 ? 0.227 -5.635 -9.750 1.00 94.75 89 TYR A O 1
ATOM 749 N N . PHE A 1 90 ? 1.532 -6.591 -8.222 1.00 91.44 90 PHE A N 1
ATOM 750 C CA . PHE A 1 90 ? 2.560 -6.937 -9.214 1.00 91.44 90 PHE A CA 1
ATOM 751 C C . PHE A 1 90 ? 2.061 -7.905 -10.289 1.00 91.44 90 PHE A C 1
ATOM 753 O O . PHE A 1 90 ? 2.564 -7.863 -11.408 1.00 91.44 90 PHE A O 1
ATOM 760 N N . HIS A 1 91 ? 1.081 -8.756 -9.980 1.00 88.56 91 HIS A N 1
ATOM 761 C CA . HIS A 1 91 ? 0.476 -9.646 -10.971 1.00 88.56 91 HIS A CA 1
ATOM 762 C C . HIS A 1 91 ? -0.648 -8.996 -11.785 1.00 88.56 91 HIS A C 1
ATOM 764 O O . HIS A 1 91 ? -0.960 -9.503 -12.859 1.00 88.56 91 HIS A O 1
ATOM 770 N N . SER A 1 92 ? -1.266 -7.918 -11.295 1.00 86.50 92 SER A N 1
ATOM 771 C CA . SER A 1 92 ? -2.401 -7.270 -11.965 1.00 86.50 92 SER A CA 1
ATOM 772 C C . SER A 1 92 ? -2.017 -6.069 -12.828 1.00 86.50 92 SER A C 1
ATOM 774 O O . SER A 1 92 ? -2.820 -5.624 -13.644 1.00 86.50 92 SER A O 1
ATOM 776 N N . VAL A 1 93 ? -0.819 -5.517 -12.640 1.00 85.62 93 VAL A N 1
ATOM 777 C CA . VAL A 1 93 ? -0.393 -4.292 -13.318 1.00 85.62 93 VAL A CA 1
ATOM 778 C C . VAL A 1 93 ? 0.177 -4.613 -14.694 1.00 85.62 93 VAL A C 1
ATOM 780 O O . VAL A 1 93 ? 1.191 -5.298 -14.826 1.00 85.62 93 VAL A O 1
ATOM 783 N N . GLU A 1 94 ? -0.434 -4.036 -15.724 1.00 76.62 94 GLU A N 1
ATOM 784 C CA . GLU A 1 94 ? 0.161 -3.980 -17.054 1.00 76.62 94 GLU A CA 1
ATOM 785 C C . GLU A 1 94 ? 1.286 -2.940 -17.068 1.00 76.62 94 GLU A C 1
ATOM 787 O O . GLU A 1 94 ? 1.097 -1.764 -16.740 1.00 76.62 94 GLU A O 1
ATOM 792 N N . VAL A 1 95 ? 2.494 -3.384 -17.417 1.00 74.31 95 VAL A N 1
ATOM 793 C CA . VAL A 1 95 ? 3.660 -2.507 -17.526 1.00 74.31 95 VAL A CA 1
ATOM 794 C C . VAL A 1 95 ? 3.843 -2.114 -18.979 1.00 74.31 95 VAL A C 1
ATOM 796 O O . VAL A 1 95 ? 4.299 -2.909 -19.798 1.00 74.31 95 VAL A O 1
ATOM 799 N N . GLU A 1 96 ? 3.572 -0.851 -19.286 1.00 65.25 96 GLU A N 1
ATOM 800 C CA . GLU A 1 96 ? 4.082 -0.252 -20.510 1.00 65.25 96 GLU A CA 1
ATOM 801 C C . GLU A 1 96 ? 5.570 0.049 -20.322 1.00 65.25 96 GLU A C 1
ATOM 803 O O . GLU A 1 96 ? 5.981 1.006 -19.650 1.00 65.25 96 GLU A O 1
ATOM 808 N N . PHE A 1 97 ? 6.417 -0.794 -20.905 1.00 63.94 97 PHE A N 1
ATOM 809 C CA . PHE A 1 97 ? 7.818 -0.448 -21.068 1.00 63.94 97 PHE A CA 1
ATOM 810 C C . PHE A 1 97 ? 7.892 0.660 -22.110 1.00 63.94 97 PHE A C 1
ATOM 812 O O . PHE A 1 97 ? 7.700 0.422 -23.298 1.00 63.94 97 PHE A O 1
ATOM 819 N N . LYS A 1 98 ? 8.165 1.890 -21.666 1.00 60.03 98 LYS A N 1
ATOM 820 C CA . LYS A 1 98 ? 8.487 2.967 -22.601 1.00 60.03 98 LYS A CA 1
ATOM 821 C C . LYS A 1 98 ? 9.723 2.534 -23.382 1.00 60.03 98 LYS A C 1
ATOM 823 O O . LYS A 1 98 ? 10.802 2.442 -22.793 1.00 60.03 98 LYS A O 1
ATOM 828 N N . GLU A 1 99 ? 9.569 2.298 -24.684 1.00 52.25 99 GLU A N 1
ATOM 829 C CA . GLU A 1 99 ? 10.687 2.231 -25.619 1.00 52.25 99 GLU A CA 1
ATOM 830 C C . GLU A 1 99 ? 11.398 3.584 -25.579 1.00 52.25 99 GLU A C 1
ATOM 832 O O . GLU A 1 99 ? 11.068 4.533 -26.286 1.00 52.25 99 GLU A O 1
ATOM 837 N N . LYS A 1 100 ? 12.368 3.720 -24.680 1.00 54.75 100 LYS A N 1
ATOM 838 C CA . LYS A 1 100 ? 13.414 4.709 -24.870 1.00 54.75 100 LYS A CA 1
ATOM 839 C C . LYS A 1 100 ? 14.402 4.042 -25.797 1.00 54.75 100 LYS A C 1
ATOM 841 O O . LYS A 1 100 ? 14.907 2.979 -25.443 1.00 54.75 100 LYS A O 1
ATOM 846 N N . ALA A 1 101 ? 14.621 4.652 -26.962 1.00 49.56 101 ALA A N 1
ATOM 847 C CA . ALA A 1 101 ? 15.673 4.257 -27.880 1.00 49.56 101 ALA A CA 1
ATOM 848 C C . ALA A 1 101 ? 16.926 3.931 -27.057 1.00 49.56 101 ALA A C 1
ATOM 850 O O . ALA A 1 101 ? 17.517 4.799 -26.412 1.00 49.56 101 ALA A O 1
ATOM 851 N N . TRP A 1 102 ? 17.289 2.651 -27.011 1.00 54.78 102 TRP A N 1
ATOM 852 C CA . TRP A 1 102 ? 18.697 2.315 -26.907 1.00 54.78 102 TRP A CA 1
ATOM 853 C C . TRP A 1 102 ? 19.344 3.067 -28.075 1.00 54.78 102 TRP A C 1
ATOM 855 O O . TRP A 1 102 ? 18.783 2.968 -29.161 1.00 54.78 102 TRP A O 1
ATOM 865 N N . ILE A 1 103 ? 20.430 3.819 -27.839 1.00 46.00 103 ILE A N 1
ATOM 866 C CA . ILE A 1 103 ? 21.084 4.838 -28.705 1.00 46.00 103 ILE A CA 1
ATOM 867 C C . ILE A 1 103 ? 20.771 6.262 -28.176 1.00 46.00 103 ILE A C 1
ATOM 869 O O . ILE A 1 103 ? 19.622 6.691 -28.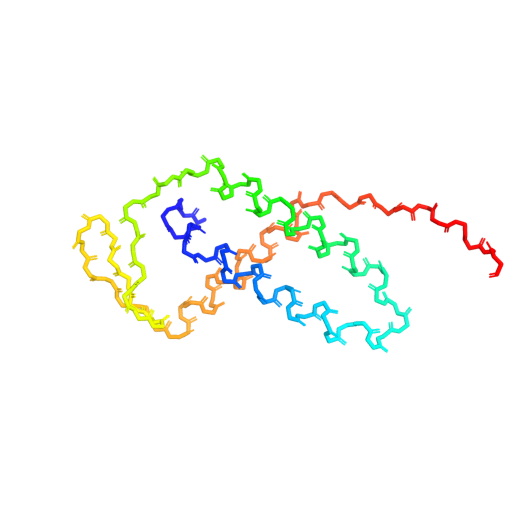187 1.00 46.00 103 ILE A O 1
ATOM 873 N N . ASN A 1 104 ? 21.710 7.063 -27.656 1.00 37.88 104 ASN A N 1
ATOM 874 C CA . ASN A 1 104 ? 23.173 7.122 -27.812 1.00 37.88 104 ASN A CA 1
ATOM 875 C C . ASN A 1 104 ? 23.942 6.880 -26.509 1.00 37.88 104 ASN A C 1
ATOM 877 O O . ASN A 1 104 ? 23.529 7.445 -25.469 1.00 37.88 104 ASN A O 1
#

Sequence (104 aa):
MNDTYKFIVIPIAMKVLQHDMKVFQSFKTYRIYESLINSTIAEMQRDLSKIGYKKVKRVSKTKYQINGDMVEFSPYELRQMTSEIVREYFHSVEVEFKEKAWIN

Radius of gyration: 16.12 Å; chains: 1; bounding box: 39×18×48 Å

pLDDT: mean 88.43, std 12.21, range [37.88, 97.69]

Foldseek 3Di:
DDLQVLLVQLVVLLVVLVVVLVVLVPDPCSLVVVQLSVQLNVVSVVVNVVSPDAPWDDPDPQWIQHPNDIDGDDPVRSVVSSVVSSVVSSVVGDGDDPPDDPDD